Protein AF-A0A0W1AK06-F1 (afdb_monomer_lite)

Sequence (125 aa):
MMNLRLGIRASHYGLMLLQALLGLAIATRQIFIHLGPDTPGYGEPFLGMYFYTWSALIFLFIIGFIAIALLFEQGLDRQFKTTNKGIIALTYLFLILILANGISTFLECGPYVCPDNPTVYYFFK

pLDDT: mean 85.65, std 9.53, range [59.03, 97.75]

InterPro domains:
  IPR023380 DsbB-like superfamily [SSF158442] (5-69)

Radius of gyration: 18.42 Å; chains: 1; bounding box: 42×35×48 Å

Foldseek 3Di:
DCCQAVNAAPVVLVVQLVVLVVQLVVLVVLVVVQPDPPRDHADDADPNHDVSVVSNVVSVVSNVVSVVVVVPVVRRPDRNYDPDPVVVVVVVVVVVVVVVVVVQCCQQQPPDDHDSDGPDGPNVD

Organism: NCBI:txid45076

Secondary structure (DSSP, 8-state):
-HHHHH---HHHHHHHHHHHHHHHHHHHHHHHHTTSTT-PPSSPPBTTB-HHHHHHHHHHHHHHHHHHHHH-GGGTT-------HHHHHHHHHHHHHHHHHHHHHHHHHTTSPPPSS--S-GGG-

Structure (mmCIF, N/CA/C/O backbone):
data_AF-A0A0W1AK06-F1
#
_entry.id   AF-A0A0W1AK06-F1
#
loop_
_atom_site.group_PDB
_atom_site.id
_atom_site.type_symbol
_atom_site.label_atom_id
_atom_site.label_alt_id
_atom_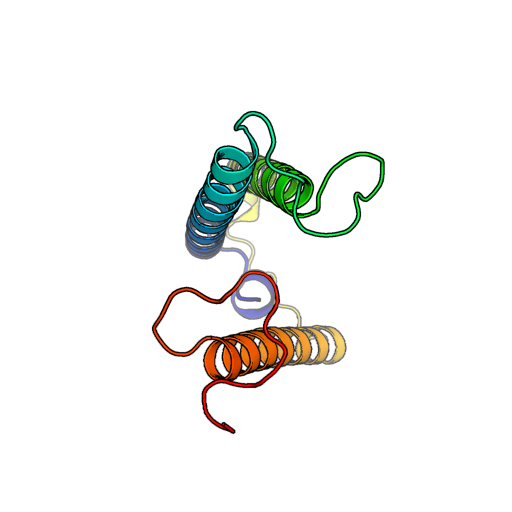site.label_comp_id
_atom_site.label_asym_id
_atom_site.label_entity_id
_atom_site.label_seq_id
_atom_site.pdbx_PDB_ins_code
_atom_site.Cartn_x
_atom_site.Cartn_y
_atom_site.Cartn_z
_atom_site.occupancy
_atom_site.B_iso_or_equiv
_atom_site.auth_seq_id
_atom_site.auth_comp_id
_atom_site.auth_asym_id
_atom_site.auth_atom_id
_atom_site.pdbx_PDB_model_num
ATOM 1 N N . MET A 1 1 ? -9.477 -6.695 6.206 1.00 74.62 1 MET A N 1
ATOM 2 C CA . MET A 1 1 ? -10.422 -7.816 6.461 1.00 74.62 1 MET A CA 1
ATOM 3 C C . MET A 1 1 ? -10.430 -8.263 7.918 1.00 74.62 1 MET A C 1
ATOM 5 O O . MET A 1 1 ? -11.502 -8.373 8.498 1.00 74.62 1 MET A O 1
ATOM 9 N N . MET A 1 2 ? -9.258 -8.479 8.529 1.00 79.69 2 MET A N 1
ATOM 10 C CA . MET A 1 2 ? -9.142 -8.985 9.906 1.00 79.69 2 MET A CA 1
ATOM 11 C C . MET A 1 2 ? -9.802 -8.064 10.943 1.00 79.69 2 MET A C 1
ATOM 13 O O . MET A 1 2 ? -10.609 -8.549 11.729 1.00 79.69 2 MET A O 1
ATOM 17 N N . ASN A 1 3 ? -9.592 -6.741 10.856 1.00 82.50 3 ASN A N 1
ATOM 18 C CA . ASN A 1 3 ? -10.230 -5.767 11.759 1.00 82.50 3 ASN A CA 1
ATOM 19 C C . ASN A 1 3 ? -11.768 -5.818 11.753 1.00 82.50 3 ASN A C 1
ATOM 21 O O . ASN A 1 3 ? -12.385 -5.617 12.789 1.00 82.50 3 ASN A O 1
ATOM 25 N N . LEU A 1 4 ? -12.396 -6.135 10.614 1.00 79.00 4 LEU A N 1
ATOM 26 C CA . LEU A 1 4 ? -13.859 -6.197 10.505 1.00 79.00 4 LEU A CA 1
ATOM 27 C C . LEU A 1 4 ? -14.450 -7.481 11.110 1.00 79.00 4 LEU A C 1
ATOM 29 O O . LEU A 1 4 ? -15.608 -7.490 11.522 1.00 79.00 4 LEU A O 1
ATOM 33 N N . ARG A 1 5 ? -13.682 -8.579 11.135 1.00 79.19 5 ARG A N 1
ATOM 34 C CA . ARG A 1 5 ? -14.159 -9.923 11.520 1.00 79.19 5 ARG A CA 1
ATOM 35 C C . ARG A 1 5 ? -13.703 -10.354 12.908 1.00 79.19 5 ARG A C 1
ATOM 37 O O . ARG A 1 5 ? -14.452 -11.014 13.622 1.00 79.19 5 ARG A O 1
ATOM 44 N N . LEU A 1 6 ? -12.470 -10.018 13.267 1.00 79.00 6 LEU A N 1
ATOM 45 C CA . LEU A 1 6 ? -11.793 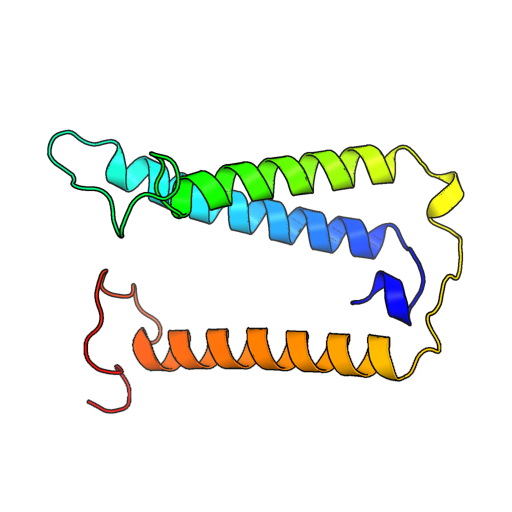-10.482 14.478 1.00 79.00 6 LEU A CA 1
ATOM 46 C C . LEU A 1 6 ? -11.710 -9.392 15.556 1.00 79.00 6 LEU A C 1
ATOM 48 O O . LEU A 1 6 ? -11.233 -9.666 16.657 1.00 79.00 6 LEU A O 1
ATOM 52 N N . GLY A 1 7 ? -12.219 -8.194 15.258 1.00 80.69 7 GLY A N 1
ATOM 53 C CA . GLY A 1 7 ? -12.038 -7.005 16.078 1.00 80.69 7 GLY A CA 1
ATOM 54 C C . GLY A 1 7 ? -10.778 -6.237 15.696 1.00 80.69 7 GLY A C 1
ATOM 55 O O . GLY A 1 7 ? -9.884 -6.750 15.014 1.00 80.69 7 GLY A O 1
ATOM 56 N N . ILE A 1 8 ? -10.727 -4.990 16.142 1.00 84.00 8 ILE A N 1
ATOM 57 C CA . ILE A 1 8 ? -9.562 -4.122 16.002 1.00 84.00 8 ILE A CA 1
ATOM 58 C C . ILE A 1 8 ? -8.474 -4.694 16.921 1.00 84.00 8 ILE A C 1
ATOM 60 O O . ILE A 1 8 ? -8.783 -5.083 18.040 1.00 84.00 8 ILE A O 1
ATOM 64 N N . ARG A 1 9 ? -7.242 -4.864 16.422 1.00 83.69 9 ARG A N 1
ATOM 65 C CA . ARG A 1 9 ? -6.087 -5.363 17.197 1.00 83.69 9 ARG A CA 1
ATOM 66 C C . ARG A 1 9 ? -4.792 -4.787 16.645 1.00 83.69 9 ARG A C 1
ATOM 68 O O . ARG A 1 9 ? -4.650 -4.686 15.427 1.00 83.69 9 ARG A O 1
ATOM 75 N N . ALA A 1 10 ? -3.818 -4.515 17.514 1.00 85.19 10 ALA A N 1
ATOM 76 C CA . ALA A 1 10 ? -2.514 -3.967 17.120 1.00 85.19 10 ALA A CA 1
ATOM 77 C C . ALA A 1 10 ? -1.790 -4.842 16.080 1.00 85.19 10 ALA A C 1
ATOM 79 O O . ALA A 1 10 ? -1.218 -4.334 15.119 1.00 85.19 10 ALA A O 1
ATOM 80 N N . SER A 1 11 ? -1.887 -6.169 16.213 1.00 86.62 11 SER A N 1
ATOM 81 C CA . SER A 1 11 ? -1.261 -7.121 15.287 1.00 86.62 11 SER A CA 1
ATOM 82 C C . SER A 1 11 ? -1.756 -6.984 13.844 1.00 86.62 11 SER A C 1
ATOM 84 O O . SER A 1 11 ? -0.976 -7.159 12.909 1.00 86.62 11 SER A O 1
ATOM 86 N N . HIS A 1 12 ? -3.027 -6.628 13.636 1.00 89.56 12 HIS A N 1
ATOM 87 C CA . HIS A 1 12 ? -3.567 -6.409 12.294 1.00 89.56 12 HIS A CA 1
ATOM 88 C C . HIS A 1 12 ? -2.975 -5.149 11.653 1.00 89.56 12 HIS A C 1
ATOM 90 O O . HIS A 1 12 ? -2.651 -5.169 10.468 1.00 89.56 12 HIS A O 1
ATOM 96 N N . TYR A 1 13 ? -2.786 -4.079 12.430 1.00 89.88 13 TYR A N 1
ATOM 97 C CA . TYR A 1 13 ? -2.110 -2.869 11.958 1.00 89.88 13 TYR A CA 1
ATOM 98 C C . TYR A 1 13 ? -0.629 -3.114 11.682 1.00 89.88 13 TYR A C 1
ATOM 100 O O . TYR A 1 13 ? -0.118 -2.606 10.689 1.00 89.88 13 TYR A O 1
ATOM 108 N N . GLY A 1 14 ? 0.038 -3.945 12.489 1.00 91.44 14 GLY A N 1
ATOM 109 C CA . GLY A 1 14 ? 1.409 -4.383 12.219 1.00 91.44 14 GLY A CA 1
ATOM 110 C C . GLY A 1 14 ? 1.538 -5.083 10.862 1.00 91.44 14 GLY A C 1
ATOM 111 O O . GLY A 1 14 ? 2.400 -4.727 10.062 1.00 91.44 14 GLY A O 1
ATOM 112 N N . LEU A 1 15 ? 0.629 -6.014 10.547 1.00 92.75 15 LEU A N 1
ATOM 113 C CA . LEU A 1 15 ? 0.591 -6.663 9.229 1.00 92.75 15 LEU A CA 1
ATOM 114 C C . LEU A 1 15 ? 0.305 -5.670 8.094 1.00 92.75 15 LEU A C 1
ATOM 116 O O . LEU A 1 15 ? 0.971 -5.723 7.061 1.00 92.75 15 LEU A O 1
ATOM 120 N N . MET A 1 16 ? -0.645 -4.749 8.285 1.00 93.88 16 MET A N 1
ATOM 121 C CA . MET A 1 16 ? -0.930 -3.696 7.303 1.00 93.88 16 MET A CA 1
ATOM 122 C C . MET A 1 16 ? 0.289 -2.797 7.060 1.00 93.88 16 MET A C 1
ATOM 124 O O . MET A 1 16 ? 0.557 -2.431 5.919 1.00 93.88 16 MET A O 1
ATOM 128 N N . LEU A 1 17 ? 1.045 -2.472 8.112 1.00 95.31 17 LEU A N 1
ATOM 129 C CA . LEU A 1 17 ? 2.247 -1.650 8.019 1.00 95.31 17 LEU A CA 1
ATOM 130 C C . LEU A 1 17 ? 3.350 -2.363 7.230 1.00 95.31 17 LEU A C 1
ATOM 132 O O . LEU A 1 17 ? 3.929 -1.766 6.327 1.00 95.31 17 LEU A O 1
ATOM 136 N N . LEU A 1 18 ? 3.599 -3.647 7.514 1.00 96.31 18 LEU A N 1
ATOM 137 C CA . LEU A 1 18 ? 4.573 -4.450 6.764 1.00 96.31 18 LEU A CA 1
ATOM 138 C C . LEU A 1 18 ? 4.215 -4.533 5.273 1.00 96.31 18 LEU A C 1
ATOM 140 O O . LEU A 1 18 ? 5.084 -4.370 4.419 1.00 96.31 18 LEU A O 1
ATOM 144 N N . GLN A 1 19 ? 2.933 -4.730 4.955 1.00 94.94 19 GLN A N 1
ATOM 145 C CA . GLN A 1 19 ? 2.446 -4.739 3.572 1.00 94.94 19 GLN A CA 1
ATOM 146 C C . GLN A 1 19 ? 2.621 -3.376 2.890 1.00 94.94 19 GLN A C 1
ATOM 148 O O . GLN A 1 19 ? 3.048 -3.321 1.738 1.00 94.94 19 GLN A O 1
ATOM 153 N N . ALA A 1 20 ? 2.333 -2.278 3.593 1.00 96.50 20 ALA A N 1
ATOM 154 C CA . ALA A 1 20 ? 2.497 -0.933 3.054 1.00 96.50 20 ALA A CA 1
ATOM 155 C C . ALA A 1 20 ? 3.972 -0.580 2.807 1.00 96.50 20 ALA A C 1
ATOM 157 O O . ALA A 1 20 ? 4.289 0.019 1.783 1.00 96.50 20 ALA A O 1
ATOM 158 N N . LEU A 1 21 ? 4.881 -0.999 3.693 1.00 97.75 21 LEU A N 1
ATOM 159 C CA . LEU A 1 21 ? 6.326 -0.832 3.510 1.00 97.75 21 LEU A CA 1
ATOM 160 C C . LEU A 1 21 ? 6.848 -1.623 2.306 1.00 97.75 21 LEU A C 1
ATOM 162 O O . LEU A 1 21 ? 7.624 -1.088 1.516 1.00 97.75 21 LEU A O 1
ATOM 166 N N . LEU A 1 22 ? 6.394 -2.870 2.133 1.00 96.50 22 LEU A N 1
ATOM 167 C CA . LEU A 1 22 ? 6.725 -3.673 0.954 1.00 96.50 22 LEU A CA 1
ATOM 168 C C . LEU A 1 22 ? 6.234 -2.988 -0.331 1.00 96.50 22 LEU A C 1
ATOM 170 O O . LEU A 1 22 ? 6.997 -2.840 -1.284 1.00 96.50 22 LEU A O 1
ATOM 174 N N . GLY A 1 23 ? 4.978 -2.534 -0.345 1.00 95.44 23 GLY A N 1
ATOM 175 C CA . GLY A 1 23 ? 4.395 -1.820 -1.480 1.00 95.44 23 GLY A CA 1
ATOM 176 C C . GLY A 1 23 ? 5.140 -0.526 -1.809 1.00 95.44 23 GLY A C 1
ATOM 177 O O . GLY A 1 23 ? 5.428 -0.258 -2.976 1.00 95.44 23 GLY A O 1
ATOM 178 N N . LEU A 1 24 ? 5.533 0.233 -0.782 1.00 97.31 24 LEU A N 1
ATOM 179 C CA . LEU A 1 24 ? 6.350 1.429 -0.941 1.00 97.31 24 LEU A CA 1
ATOM 180 C C . LEU A 1 24 ? 7.711 1.094 -1.556 1.00 97.31 24 LEU A C 1
ATOM 182 O O . LEU A 1 24 ? 8.114 1.770 -2.494 1.00 97.31 24 LEU A O 1
ATOM 186 N N . ALA A 1 25 ? 8.393 0.049 -1.079 1.00 96.00 25 ALA A N 1
ATOM 187 C CA . ALA A 1 25 ? 9.689 -0.374 -1.613 1.00 96.00 25 ALA A CA 1
ATOM 188 C C . ALA A 1 25 ? 9.613 -0.788 -3.096 1.00 96.00 25 ALA A C 1
ATOM 190 O O . ALA A 1 25 ? 10.508 -0.478 -3.883 1.00 96.00 25 ALA A O 1
ATOM 191 N N . ILE A 1 26 ? 8.532 -1.462 -3.497 1.00 93.19 26 ILE A N 1
ATOM 192 C CA . ILE A 1 26 ? 8.303 -1.847 -4.897 1.00 93.19 26 ILE A CA 1
ATOM 193 C C . ILE A 1 26 ? 8.028 -0.604 -5.756 1.00 93.19 26 ILE A C 1
ATOM 195 O O . 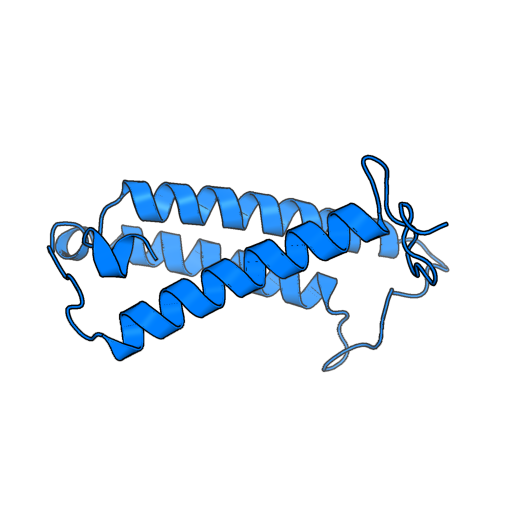ILE A 1 26 ? 8.613 -0.453 -6.830 1.00 93.19 26 ILE A O 1
ATOM 199 N N . ALA A 1 27 ? 7.183 0.313 -5.277 1.00 93.81 27 ALA A N 1
ATOM 200 C CA . ALA A 1 27 ? 6.864 1.545 -5.992 1.00 93.81 27 ALA A CA 1
ATOM 201 C C . ALA A 1 27 ? 8.091 2.463 -6.137 1.00 93.81 27 ALA A C 1
ATOM 203 O O . ALA A 1 27 ? 8.338 2.992 -7.220 1.00 93.81 27 ALA A O 1
ATOM 204 N N . THR A 1 28 ? 8.904 2.614 -5.088 1.00 93.69 28 THR A N 1
ATOM 205 C CA . THR A 1 28 ? 10.136 3.418 -5.142 1.00 93.69 28 THR A CA 1
ATOM 206 C C . THR A 1 28 ? 11.174 2.807 -6.068 1.00 93.69 28 THR A C 1
ATOM 208 O O . THR A 1 28 ? 11.783 3.544 -6.840 1.00 93.69 28 THR A O 1
ATOM 211 N N . ARG A 1 29 ? 11.327 1.476 -6.088 1.00 91.75 29 ARG A N 1
ATOM 212 C CA . ARG A 1 29 ? 12.147 0.798 -7.104 1.00 91.75 29 ARG A CA 1
ATOM 213 C C . ARG A 1 29 ? 11.710 1.191 -8.517 1.00 91.75 29 ARG A C 1
ATOM 215 O O . ARG A 1 29 ? 12.565 1.513 -9.336 1.00 91.75 29 ARG A O 1
ATOM 222 N N . GLN A 1 30 ? 10.406 1.191 -8.793 1.00 89.44 30 GLN A N 1
ATOM 223 C CA . GLN A 1 30 ? 9.887 1.553 -10.115 1.00 89.44 30 GLN A CA 1
ATOM 224 C C . GLN A 1 30 ? 10.167 3.019 -10.466 1.00 89.44 30 GLN A C 1
ATOM 226 O O . GLN A 1 30 ? 10.546 3.307 -11.601 1.00 89.44 30 GLN A O 1
ATOM 231 N N . ILE A 1 31 ? 10.053 3.929 -9.492 1.00 91.19 31 ILE A N 1
ATOM 232 C CA . ILE A 1 31 ? 10.437 5.340 -9.656 1.00 91.19 31 ILE A CA 1
ATOM 233 C C . ILE A 1 31 ? 11.922 5.453 -10.021 1.00 91.19 31 ILE A C 1
ATOM 235 O O . ILE A 1 31 ? 12.258 6.153 -10.971 1.00 91.19 31 ILE A O 1
ATOM 239 N N . PHE A 1 32 ? 12.808 4.752 -9.303 1.00 89.81 32 PHE A N 1
ATOM 240 C CA . PHE A 1 32 ? 14.253 4.832 -9.539 1.00 89.81 32 PHE A CA 1
ATOM 241 C C . PHE A 1 32 ? 14.671 4.326 -10.921 1.00 89.81 32 PHE A C 1
ATOM 243 O O . PHE A 1 32 ? 15.592 4.885 -11.510 1.00 89.81 32 PHE A O 1
ATOM 250 N N . ILE A 1 33 ? 13.990 3.310 -11.455 1.00 87.56 33 ILE A N 1
ATOM 251 C CA . ILE A 1 33 ? 14.269 2.789 -12.802 1.00 87.56 33 ILE A CA 1
ATOM 252 C C . ILE A 1 33 ? 13.972 3.842 -13.882 1.00 87.56 33 ILE A C 1
ATOM 254 O O . ILE A 1 33 ? 14.702 3.920 -14.864 1.00 87.56 33 ILE A O 1
ATOM 258 N N . HIS A 1 34 ? 12.961 4.688 -13.673 1.00 85.38 34 HIS A N 1
ATOM 259 C CA . HIS A 1 34 ? 12.533 5.717 -14.631 1.00 85.38 34 HIS A CA 1
ATOM 260 C C . HIS A 1 34 ? 13.097 7.112 -14.319 1.00 85.38 34 HIS A C 1
ATOM 262 O O . HIS A 1 34 ? 12.583 8.119 -14.800 1.00 85.38 34 HIS A O 1
ATOM 268 N N . LEU A 1 35 ? 14.121 7.193 -13.463 1.00 83.50 35 LEU A N 1
ATOM 269 C CA . LEU A 1 35 ? 14.772 8.458 -13.114 1.00 83.50 35 LEU A CA 1
ATOM 270 C C . LEU A 1 35 ? 15.922 8.808 -14.077 1.00 83.50 35 LEU A C 1
ATOM 272 O O . LEU A 1 35 ? 16.394 9.943 -14.085 1.00 83.50 35 LEU A O 1
ATOM 276 N N . GLY A 1 36 ? 16.396 7.837 -14.864 1.00 81.06 36 GLY A N 1
ATOM 277 C CA . GLY A 1 36 ? 17.508 8.017 -15.796 1.00 81.06 36 GLY A CA 1
ATOM 278 C C . GLY A 1 36 ? 17.141 8.887 -17.008 1.00 81.06 36 GLY A C 1
ATOM 279 O O . GLY A 1 36 ? 15.985 8.871 -17.444 1.00 81.06 36 GLY A O 1
ATOM 280 N N . PRO A 1 37 ? 18.114 9.625 -17.580 1.00 67.31 37 PRO A N 1
ATOM 281 C CA . PRO A 1 37 ? 17.901 10.361 -18.822 1.00 67.31 37 PRO A CA 1
ATOM 282 C C . PRO A 1 37 ? 17.477 9.390 -19.935 1.00 67.31 37 PRO A C 1
ATOM 284 O O . PRO A 1 37 ? 17.970 8.266 -20.000 1.00 67.31 37 PRO A O 1
ATOM 287 N N . ASP A 1 38 ? 16.533 9.823 -20.770 1.00 68.94 38 ASP A N 1
ATOM 288 C CA . ASP A 1 38 ? 15.991 9.076 -21.918 1.00 68.94 38 ASP A CA 1
ATOM 289 C C . ASP A 1 38 ? 15.159 7.820 -21.594 1.00 68.94 38 ASP A C 1
ATOM 291 O O . ASP A 1 38 ? 14.904 7.000 -22.477 1.00 68.94 38 ASP A O 1
ATOM 295 N N . THR A 1 39 ? 14.661 7.680 -20.360 1.00 71.06 39 THR A N 1
ATOM 296 C CA . THR A 1 39 ? 13.679 6.633 -20.024 1.00 71.06 39 THR A CA 1
ATOM 297 C C . THR A 1 39 ? 12.247 7.186 -20.084 1.00 71.06 39 THR A C 1
ATOM 299 O O . THR A 1 39 ? 11.842 7.937 -19.194 1.00 71.06 39 THR A O 1
ATOM 302 N N . PRO A 1 40 ? 11.444 6.877 -21.126 1.00 73.44 40 PRO A N 1
ATOM 303 C CA . PRO A 1 40 ? 10.024 7.209 -21.106 1.00 73.44 40 PRO A CA 1
ATOM 304 C C . PRO A 1 40 ? 9.350 6.423 -19.976 1.00 73.44 40 PRO A C 1
ATOM 306 O O . PRO A 1 40 ? 9.629 5.242 -19.780 1.00 73.44 40 PRO A O 1
ATOM 309 N N . GLY A 1 41 ? 8.487 7.083 -19.202 1.00 76.31 41 GLY A N 1
ATOM 310 C CA . GLY A 1 41 ? 7.763 6.420 -18.122 1.00 76.31 41 GLY A CA 1
ATOM 311 C C . GLY A 1 41 ? 6.820 5.339 -18.649 1.00 76.31 41 GLY A C 1
ATOM 312 O O . GLY A 1 41 ? 6.331 5.408 -19.777 1.00 76.31 41 GLY A O 1
ATOM 313 N N . TYR A 1 42 ? 6.561 4.331 -17.821 1.00 80.00 42 TYR A N 1
ATOM 314 C CA . TYR A 1 42 ? 5.649 3.248 -18.168 1.00 80.00 42 TYR A CA 1
ATOM 315 C C . TYR A 1 42 ? 4.174 3.618 -17.914 1.00 80.00 42 TYR A C 1
ATOM 317 O O . TYR A 1 42 ? 3.797 3.966 -16.789 1.00 80.00 42 TYR A O 1
ATOM 325 N N . GLY A 1 43 ? 3.337 3.469 -18.948 1.00 81.56 43 GLY A N 1
ATOM 326 C CA . GLY A 1 43 ? 1.892 3.736 -18.918 1.00 81.56 43 GLY A CA 1
ATOM 327 C C . GLY A 1 43 ? 1.519 5.205 -19.144 1.00 81.56 43 GLY A C 1
ATOM 328 O O . GLY A 1 43 ? 2.378 6.078 -19.217 1.00 81.56 43 GLY A O 1
ATOM 329 N N . GLU A 1 44 ? 0.222 5.497 -19.257 1.00 85.06 44 GLU A N 1
ATOM 330 C CA . GLU A 1 44 ? -0.245 6.882 -19.388 1.00 85.06 44 GLU A CA 1
ATOM 331 C C . GLU A 1 44 ? -0.230 7.611 -18.032 1.00 85.06 44 GLU A C 1
ATOM 333 O O . GLU A 1 44 ? -0.635 7.038 -17.012 1.00 85.06 44 GLU A O 1
ATOM 338 N N . PRO A 1 45 ? 0.218 8.879 -17.984 1.00 88.25 45 PRO A N 1
ATOM 339 C CA . PRO A 1 45 ? 0.201 9.660 -16.759 1.00 88.25 45 PRO A CA 1
ATOM 340 C C . PRO A 1 45 ? -1.230 10.047 -16.378 1.00 88.25 45 PRO A C 1
ATOM 342 O O . PRO A 1 45 ? -1.994 10.585 -17.178 1.00 88.25 45 PRO A O 1
ATOM 345 N N . PHE A 1 46 ? -1.565 9.866 -15.105 1.00 89.75 46 PHE A N 1
ATOM 346 C CA . PHE A 1 46 ? -2.802 10.356 -14.515 1.00 89.75 46 PHE A CA 1
ATOM 347 C C . PHE A 1 46 ? -2.513 11.629 -13.715 1.00 89.75 46 PHE A C 1
ATOM 349 O O . PHE A 1 46 ? -1.682 11.623 -12.804 1.00 89.75 46 PHE A O 1
ATOM 356 N N . LEU A 1 47 ? -3.183 12.735 -14.057 1.00 90.25 47 LEU A N 1
ATOM 357 C CA . LEU A 1 47 ? -2.957 14.057 -13.446 1.00 90.25 47 LEU A CA 1
ATOM 358 C C . LEU A 1 47 ? -1.477 14.497 -13.482 1.00 90.25 47 LEU A C 1
ATOM 360 O O . LEU A 1 47 ? -0.964 15.078 -12.530 1.00 90.25 47 LEU A O 1
ATOM 364 N N . GLY A 1 48 ? -0.776 14.189 -14.577 1.00 88.12 48 GLY A N 1
ATOM 365 C CA . GLY A 1 48 ? 0.628 14.568 -14.768 1.00 88.12 48 GLY A CA 1
ATOM 366 C C . GLY A 1 48 ? 1.651 13.683 -14.046 1.00 88.12 48 GLY A C 1
ATOM 367 O O . GLY A 1 48 ? 2.840 13.981 -14.107 1.00 88.12 48 GLY A O 1
ATOM 368 N N . MET A 1 49 ? 1.231 12.592 -13.392 1.00 87.62 49 MET A N 1
ATOM 369 C CA . MET A 1 49 ? 2.129 11.626 -12.745 1.00 87.62 49 MET A CA 1
ATOM 370 C C . MET A 1 49 ? 1.800 10.186 -13.154 1.00 87.62 49 MET A C 1
ATOM 372 O O . MET A 1 49 ? 0.638 9.822 -13.320 1.00 87.62 49 MET A O 1
ATOM 376 N N . TYR A 1 50 ? 2.820 9.335 -13.267 1.00 91.12 50 TYR A N 1
ATOM 377 C CA . TYR A 1 50 ? 2.633 7.911 -13.557 1.00 91.12 50 TYR A CA 1
ATOM 378 C C . TYR A 1 50 ? 2.060 7.146 -12.355 1.00 91.12 50 TYR A C 1
ATOM 380 O O . TYR A 1 50 ? 2.241 7.529 -11.193 1.00 91.12 50 TYR A O 1
ATOM 388 N N . PHE A 1 51 ? 1.396 6.018 -12.620 1.00 90.62 51 PHE A N 1
ATOM 389 C CA . PHE A 1 51 ? 0.738 5.209 -11.586 1.00 90.62 51 PHE A CA 1
ATOM 390 C C . PHE A 1 51 ? 1.692 4.676 -10.510 1.00 90.62 51 PHE A C 1
ATOM 392 O O . PHE A 1 51 ? 1.289 4.519 -9.356 1.00 90.62 51 PHE A O 1
ATOM 399 N N . TYR A 1 52 ? 2.963 4.440 -10.842 1.00 90.50 52 TYR A N 1
ATOM 400 C CA . TYR A 1 52 ? 3.959 4.021 -9.855 1.00 90.50 52 TYR A CA 1
ATOM 401 C C . TYR A 1 52 ? 4.283 5.134 -8.842 1.00 90.50 52 TYR A C 1
ATOM 403 O O . TYR A 1 52 ? 4.477 4.851 -7.659 1.00 90.50 52 TYR A O 1
ATOM 411 N N . THR A 1 53 ? 4.241 6.404 -9.258 1.00 92.69 53 THR A N 1
ATOM 412 C CA . THR A 1 53 ? 4.387 7.561 -8.361 1.00 92.69 53 THR A CA 1
ATOM 413 C C . THR A 1 53 ? 3.164 7.712 -7.463 1.00 92.69 53 THR A C 1
ATOM 415 O O . THR A 1 53 ? 3.298 7.869 -6.249 1.00 92.69 53 THR A O 1
ATOM 418 N N . TRP A 1 54 ? 1.963 7.577 -8.032 1.00 95.25 54 TRP A N 1
ATOM 419 C CA . TRP A 1 54 ? 0.721 7.554 -7.254 1.00 95.25 54 TRP A CA 1
ATOM 420 C C . TRP A 1 54 ? 0.712 6.437 -6.211 1.00 95.25 54 TRP A C 1
ATOM 422 O O . TRP A 1 54 ? 0.344 6.667 -5.061 1.00 95.25 54 TRP A O 1
ATOM 432 N N . SER A 1 55 ? 1.180 5.247 -6.588 1.00 94.31 55 SER A N 1
ATOM 433 C CA . SER A 1 55 ? 1.293 4.103 -5.682 1.00 94.31 55 SER A CA 1
ATOM 434 C C . SER A 1 55 ? 2.192 4.427 -4.487 1.00 94.31 55 SER A C 1
ATOM 436 O O . SER A 1 55 ? 1.796 4.190 -3.347 1.00 94.31 55 SER A O 1
ATOM 438 N N . ALA A 1 56 ? 3.357 5.044 -4.718 1.00 95.44 56 ALA A N 1
ATOM 439 C CA . ALA A 1 56 ? 4.257 5.455 -3.641 1.00 95.44 56 ALA A CA 1
ATOM 440 C C . ALA A 1 56 ? 3.600 6.462 -2.677 1.00 95.44 56 ALA A C 1
ATOM 442 O O . ALA A 1 56 ? 3.679 6.288 -1.459 1.00 95.44 56 ALA A O 1
ATOM 443 N N . LEU A 1 57 ? 2.896 7.473 -3.202 1.00 96.38 57 LEU A N 1
ATOM 444 C CA . LEU A 1 57 ? 2.175 8.458 -2.384 1.00 96.38 57 LEU A CA 1
ATOM 445 C C . LEU A 1 57 ? 1.070 7.812 -1.541 1.00 96.38 57 LEU A C 1
ATOM 447 O O . LEU A 1 57 ? 0.933 8.118 -0.355 1.00 96.38 57 LEU A O 1
ATOM 451 N N . ILE A 1 58 ? 0.306 6.890 -2.129 1.00 96.88 58 ILE A N 1
ATOM 452 C CA . ILE A 1 58 ? -0.764 6.177 -1.426 1.00 96.88 58 ILE A CA 1
ATOM 453 C C . ILE A 1 58 ? -0.181 5.303 -0.310 1.00 96.88 58 ILE A C 1
ATOM 455 O O . ILE A 1 58 ? -0.709 5.320 0.801 1.00 96.88 58 ILE A O 1
ATOM 459 N N . PHE A 1 59 ? 0.925 4.588 -0.546 1.00 97.44 59 PHE A N 1
ATOM 460 C CA . PHE A 1 59 ? 1.567 3.798 0.510 1.00 97.44 59 PHE A CA 1
ATOM 461 C C . PHE A 1 59 ? 2.109 4.670 1.648 1.00 97.44 59 PHE A C 1
ATOM 463 O O . PHE A 1 59 ? 1.921 4.314 2.812 1.00 97.44 59 PHE A O 1
ATOM 470 N N . LEU A 1 60 ? 2.696 5.833 1.347 1.00 97.25 60 LEU A N 1
ATOM 471 C CA . LEU A 1 60 ? 3.097 6.804 2.373 1.00 97.25 60 LEU A CA 1
ATOM 472 C C . LEU A 1 60 ? 1.897 7.292 3.195 1.00 97.25 60 LEU A C 1
ATOM 474 O O . LEU A 1 60 ? 1.967 7.328 4.425 1.00 97.25 60 LEU A O 1
ATOM 478 N N . PHE A 1 61 ? 0.780 7.606 2.536 1.00 97.62 61 PHE A N 1
ATOM 479 C CA . PHE A 1 61 ? -0.451 8.002 3.217 1.00 97.62 61 PHE A CA 1
ATOM 480 C C . PHE A 1 61 ? -0.998 6.882 4.111 1.00 97.62 61 PHE A C 1
ATOM 482 O O . PHE A 1 61 ? -1.377 7.139 5.252 1.00 97.62 61 PHE A O 1
ATOM 489 N N . ILE A 1 62 ? -0.984 5.630 3.640 1.00 96.44 62 ILE A N 1
ATOM 490 C CA . ILE A 1 62 ? -1.404 4.460 4.425 1.00 96.44 62 ILE A CA 1
ATOM 491 C C . ILE A 1 62 ? -0.516 4.286 5.662 1.00 96.44 62 ILE A C 1
ATOM 493 O O . ILE A 1 62 ? -1.043 4.070 6.752 1.00 96.44 62 ILE A O 1
ATOM 497 N N . ILE A 1 63 ? 0.808 4.407 5.524 1.00 97.12 63 ILE A N 1
ATOM 498 C CA . ILE A 1 63 ? 1.746 4.324 6.655 1.00 97.12 63 ILE A CA 1
ATOM 499 C C . ILE A 1 63 ? 1.438 5.419 7.681 1.00 97.12 63 ILE A C 1
ATOM 501 O O . ILE A 1 63 ? 1.299 5.119 8.868 1.00 97.12 63 ILE A O 1
ATOM 505 N N . GLY A 1 64 ? 1.267 6.666 7.230 1.00 96.00 64 GLY A N 1
ATOM 506 C CA . GLY A 1 64 ? 0.897 7.785 8.098 1.00 96.00 64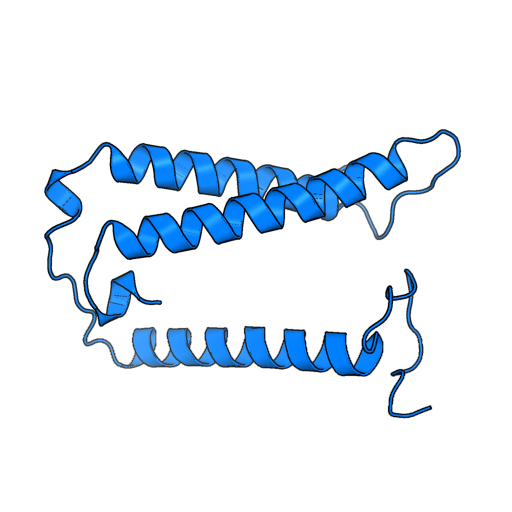 GLY A CA 1
ATOM 507 C C . GLY A 1 64 ? -0.444 7.559 8.799 1.00 96.00 64 GLY A C 1
ATOM 508 O O . GLY A 1 64 ? -0.558 7.762 10.005 1.00 96.00 64 GLY A O 1
ATOM 509 N N . PHE A 1 65 ? -1.444 7.056 8.074 1.00 93.94 65 PHE A N 1
ATOM 510 C CA . PHE A 1 65 ? -2.752 6.731 8.634 1.00 93.94 65 PHE A CA 1
ATOM 511 C C . PHE A 1 65 ? -2.674 5.624 9.692 1.00 93.94 65 PHE A C 1
ATOM 513 O O . PHE A 1 65 ? -3.290 5.747 10.749 1.00 93.94 65 PHE A O 1
ATOM 520 N N . ILE A 1 66 ? -1.898 4.563 9.446 1.00 93.50 66 ILE A N 1
ATOM 521 C CA . ILE A 1 66 ? -1.673 3.490 10.425 1.00 93.50 66 ILE A CA 1
ATOM 522 C C . ILE A 1 66 ? -0.961 4.040 11.663 1.00 93.50 66 ILE A C 1
ATOM 524 O O . ILE A 1 66 ? -1.372 3.718 12.775 1.00 93.50 66 ILE A O 1
ATOM 528 N N . ALA A 1 67 ? 0.060 4.882 11.485 1.00 93.06 67 ALA A N 1
ATOM 529 C CA . ALA A 1 67 ? 0.788 5.499 12.590 1.00 93.06 67 ALA A CA 1
ATOM 530 C C . ALA A 1 67 ? -0.136 6.365 13.458 1.00 93.06 67 ALA A C 1
ATOM 532 O O . ALA A 1 67 ? -0.164 6.196 14.674 1.00 93.06 67 ALA A O 1
ATOM 533 N N . ILE A 1 68 ? -0.955 7.219 12.834 1.00 91.88 68 ILE A N 1
ATOM 534 C CA . ILE A 1 68 ? -1.960 8.032 13.531 1.00 91.88 68 ILE A CA 1
ATOM 535 C C . ILE A 1 68 ? -2.975 7.135 14.246 1.00 91.88 68 ILE A C 1
ATOM 537 O O . ILE A 1 68 ? -3.274 7.367 15.412 1.00 91.88 68 ILE A O 1
ATOM 541 N N . ALA A 1 69 ? -3.483 6.091 13.586 1.00 88.50 69 ALA A N 1
ATOM 542 C CA . ALA A 1 69 ? -4.431 5.158 14.190 1.00 88.50 69 ALA A CA 1
ATOM 543 C C . ALA A 1 69 ? -3.849 4.440 15.420 1.00 88.50 69 ALA A C 1
ATOM 545 O O . ALA A 1 69 ? -4.579 4.206 16.382 1.00 88.50 69 ALA A O 1
ATOM 546 N N . LEU A 1 70 ? -2.550 4.126 15.413 1.00 88.19 70 LEU A N 1
ATOM 547 C CA . LEU A 1 70 ? -1.859 3.497 16.541 1.00 88.19 70 LEU A CA 1
ATOM 548 C C . LEU A 1 70 ? -1.692 4.428 17.750 1.00 88.19 70 LEU A C 1
ATOM 550 O O . LEU A 1 70 ? -1.619 3.926 18.866 1.00 88.19 70 LEU A O 1
ATOM 554 N N . LEU A 1 71 ? -1.679 5.754 17.556 1.00 88.12 71 LEU A N 1
ATOM 555 C CA . LEU A 1 71 ? -1.658 6.720 18.667 1.00 88.12 71 LEU A CA 1
ATOM 556 C C . LEU A 1 71 ? -2.954 6.686 19.494 1.00 88.12 71 LEU A C 1
ATOM 558 O O . LEU A 1 71 ? -2.959 7.075 20.660 1.00 88.12 71 LEU A O 1
ATOM 562 N N . PHE A 1 72 ? -4.060 6.214 18.913 1.00 83.31 72 PHE A N 1
ATOM 563 C CA . PHE A 1 72 ? -5.348 6.107 19.593 1.00 83.31 72 PHE A CA 1
ATOM 564 C C . PHE A 1 72 ? -5.518 4.727 20.247 1.00 83.31 72 PHE A C 1
ATOM 566 O O . PHE A 1 72 ? -6.354 3.923 19.829 1.00 83.31 72 PHE A O 1
ATOM 573 N N . GLU A 1 73 ? -4.754 4.468 21.315 1.00 68.50 73 GLU A N 1
ATOM 574 C CA . GLU A 1 73 ? -4.756 3.195 22.066 1.00 68.50 73 GLU A CA 1
ATOM 575 C C . GLU A 1 73 ? -6.161 2.745 22.508 1.00 68.50 73 GLU A C 1
ATOM 577 O O . GLU A 1 73 ? -6.505 1.567 22.425 1.00 68.50 73 GLU A O 1
ATOM 582 N N . GLN A 1 74 ? -7.028 3.694 22.876 1.00 65.69 74 GLN A N 1
ATOM 583 C CA . GLN A 1 74 ? -8.397 3.431 23.346 1.00 65.69 74 GLN A CA 1
ATOM 584 C C . GLN A 1 74 ? -9.289 2.705 22.318 1.00 65.69 74 GLN A C 1
ATOM 586 O O . GLN A 1 74 ? -10.317 2.126 22.680 1.00 65.69 74 GLN A O 1
ATOM 591 N N . GLY A 1 75 ? -8.937 2.740 21.028 1.00 64.75 75 GLY A N 1
ATOM 592 C CA . GLY A 1 75 ? -9.683 2.068 19.962 1.00 64.75 75 GLY A CA 1
ATOM 593 C C . GLY A 1 75 ? -9.283 0.608 19.726 1.00 64.75 75 GLY A C 1
ATOM 594 O O . GLY A 1 75 ? -10.050 -0.124 19.095 1.00 64.75 75 GLY A O 1
ATOM 595 N N . LEU A 1 76 ? -8.115 0.176 20.215 1.00 68.38 76 LEU A N 1
ATOM 596 C CA . LEU A 1 76 ? -7.500 -1.103 19.840 1.00 68.38 76 LEU A CA 1
ATOM 597 C C . LEU A 1 76 ? -8.058 -2.325 20.577 1.00 68.38 76 LEU A C 1
ATOM 599 O O . LEU A 1 76 ? -7.916 -3.423 20.054 1.00 68.38 76 LEU A O 1
ATOM 603 N N . ASP A 1 77 ? -8.743 -2.149 21.709 1.00 64.75 77 ASP A N 1
ATOM 604 C CA . ASP A 1 77 ? -9.393 -3.248 22.448 1.00 64.75 77 ASP A CA 1
ATOM 605 C C . ASP A 1 77 ? -10.899 -3.375 22.168 1.00 64.75 77 ASP A C 1
ATOM 607 O O . ASP A 1 77 ? -11.593 -4.246 22.706 1.00 64.75 77 ASP A O 1
ATOM 611 N N . ARG A 1 78 ? -11.447 -2.534 21.282 1.00 66.38 78 ARG A N 1
ATOM 612 C CA . ARG A 1 78 ? -12.856 -2.636 20.895 1.00 66.38 78 ARG A CA 1
ATOM 613 C C . ARG A 1 78 ? -13.074 -3.857 20.006 1.00 66.38 78 ARG A C 1
ATOM 615 O O . ARG A 1 78 ? -1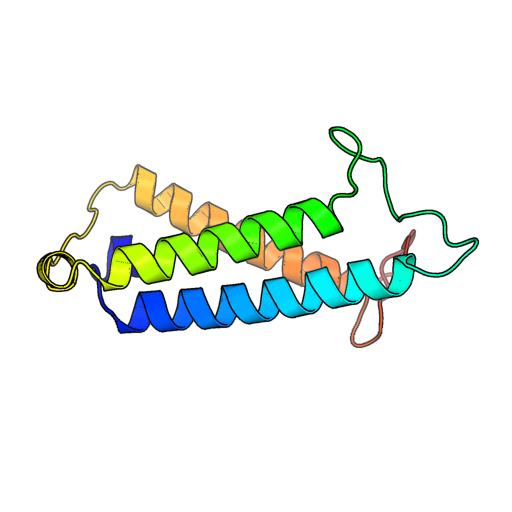2.634 -3.918 18.855 1.00 66.38 78 ARG A O 1
ATOM 622 N N . GLN A 1 79 ? -13.870 -4.801 20.509 1.00 66.50 79 GLN A N 1
ATOM 623 C CA . GLN A 1 79 ? -14.387 -5.936 19.740 1.00 66.50 79 GLN A CA 1
ATOM 624 C C . GLN A 1 79 ? -15.483 -5.490 18.762 1.00 66.50 79 GLN A C 1
ATOM 626 O O . GLN A 1 79 ? -16.637 -5.902 18.854 1.00 66.50 79 GLN A O 1
ATOM 631 N N . PHE A 1 80 ? -15.130 -4.632 17.806 1.00 68.62 80 PHE A N 1
ATOM 632 C CA . PHE A 1 80 ? -16.018 -4.291 16.706 1.00 68.62 80 PHE A CA 1
ATOM 633 C C . PHE A 1 80 ? -15.994 -5.425 15.679 1.00 68.62 80 PHE A C 1
ATOM 635 O O . PHE A 1 80 ? -15.020 -5.603 14.948 1.00 68.62 80 PHE A O 1
ATOM 642 N N . LYS A 1 81 ? -17.061 -6.223 15.643 1.00 74.44 81 LYS A N 1
ATOM 643 C CA . LYS A 1 81 ? -17.267 -7.266 14.634 1.00 74.44 81 LYS A CA 1
ATOM 644 C C . LYS A 1 81 ? -18.471 -6.886 13.794 1.00 74.44 81 LYS A C 1
ATOM 646 O O . LYS A 1 81 ? -19.549 -6.644 14.331 1.00 74.44 81 LYS A O 1
ATOM 651 N N . THR A 1 82 ? -18.297 -6.837 12.478 1.00 77.12 82 THR A N 1
ATOM 652 C CA . THR A 1 82 ? -19.436 -6.632 11.583 1.00 77.12 82 THR A CA 1
ATOM 653 C C . THR A 1 82 ? -20.195 -7.942 11.397 1.00 77.12 82 THR A C 1
ATOM 655 O O . THR A 1 82 ? -19.620 -8.956 11.003 1.00 77.12 82 THR A O 1
ATOM 658 N N . THR A 1 83 ? -21.500 -7.915 11.664 1.00 81.19 83 THR A N 1
ATOM 659 C CA . THR A 1 83 ? -22.426 -9.029 11.385 1.00 81.19 83 THR A CA 1
ATOM 660 C C . THR A 1 83 ? -23.162 -8.821 10.057 1.00 81.19 83 THR A C 1
ATOM 662 O O . THR A 1 83 ? -23.942 -9.669 9.624 1.00 81.19 83 THR A O 1
ATOM 665 N N . ASN A 1 84 ? -22.924 -7.693 9.378 1.00 89.12 84 ASN A N 1
ATOM 666 C CA . ASN A 1 84 ? -23.583 -7.378 8.120 1.00 89.12 84 ASN A CA 1
ATOM 667 C C . ASN A 1 84 ? -23.077 -8.312 7.008 1.00 89.12 84 ASN A C 1
ATOM 669 O O . ASN A 1 84 ? -21.931 -8.217 6.559 1.00 89.12 84 ASN A O 1
ATOM 673 N N . LYS A 1 85 ? -23.967 -9.194 6.537 1.00 89.19 85 LYS A N 1
ATOM 674 C CA . LYS A 1 85 ? -23.680 -10.178 5.486 1.00 89.19 85 LYS A CA 1
ATOM 675 C C . LYS A 1 85 ? -23.204 -9.531 4.180 1.00 89.19 85 LYS A C 1
ATOM 677 O O . LYS A 1 85 ? -22.348 -10.109 3.521 1.00 89.19 85 LYS A O 1
ATOM 682 N N . GLY A 1 86 ? -23.688 -8.334 3.839 1.00 91.81 86 GLY A N 1
ATOM 683 C CA . GLY A 1 86 ? -23.268 -7.603 2.639 1.00 91.81 86 GLY A CA 1
ATOM 684 C C . GLY A 1 86 ? -21.808 -7.149 2.707 1.00 91.81 86 GLY A C 1
ATOM 685 O O . GLY A 1 86 ? -21.036 -7.411 1.790 1.00 91.81 86 GLY A O 1
ATOM 686 N N . ILE A 1 87 ? -21.393 -6.560 3.835 1.00 88.69 87 ILE A N 1
ATOM 687 C CA . ILE A 1 87 ? -19.992 -6.148 4.056 1.00 88.69 87 ILE A CA 1
ATOM 688 C C . ILE A 1 87 ? -19.072 -7.372 4.057 1.00 88.69 87 ILE A C 1
ATOM 690 O O . ILE A 1 87 ? -17.976 -7.341 3.496 1.00 88.69 87 ILE A O 1
ATOM 694 N N . ILE A 1 88 ? -19.527 -8.470 4.662 1.00 88.12 88 ILE A N 1
ATOM 695 C CA . ILE A 1 88 ? -18.799 -9.738 4.660 1.00 88.12 88 ILE A CA 1
ATOM 696 C C . ILE A 1 88 ? -18.633 -10.275 3.230 1.00 88.12 88 ILE A C 1
ATOM 698 O O . ILE A 1 88 ? -17.523 -10.650 2.859 1.00 88.12 88 ILE A O 1
ATOM 702 N N . ALA A 1 89 ? -19.699 -10.291 2.428 1.00 92.75 89 ALA A N 1
ATOM 703 C CA . ALA A 1 89 ? -19.651 -10.750 1.042 1.00 92.75 89 ALA A CA 1
ATOM 704 C C . ALA A 1 89 ? -18.696 -9.895 0.197 1.00 92.75 89 ALA A C 1
ATOM 706 O O . ALA A 1 89 ? -17.833 -10.442 -0.485 1.00 92.75 89 ALA A O 1
ATOM 707 N N . LEU A 1 90 ? -18.777 -8.566 0.320 1.00 92.06 90 LEU A N 1
ATOM 708 C CA . LEU A 1 90 ? -17.871 -7.633 -0.355 1.00 92.06 90 LEU A CA 1
ATOM 709 C C . LEU A 1 90 ? -16.407 -7.880 0.035 1.00 92.06 90 LEU A C 1
ATOM 711 O O . LEU A 1 90 ? -15.516 -7.863 -0.809 1.00 92.06 90 LEU A O 1
ATOM 715 N N . THR A 1 91 ? -16.165 -8.162 1.317 1.00 89.12 91 THR A N 1
ATOM 716 C CA . THR A 1 91 ? -14.832 -8.488 1.830 1.00 89.12 91 THR A CA 1
ATOM 717 C C . THR A 1 91 ? -14.273 -9.742 1.152 1.00 89.12 91 THR A C 1
ATOM 719 O O . THR A 1 91 ? -13.141 -9.724 0.680 1.00 89.12 91 THR A O 1
ATOM 722 N N . TYR A 1 92 ? -15.053 -10.821 1.052 1.00 91.38 92 TYR A N 1
ATOM 723 C CA . TYR A 1 92 ? -14.604 -12.034 0.359 1.00 91.38 92 TYR A CA 1
ATOM 724 C C . TYR A 1 92 ? -14.440 -11.831 -1.145 1.00 91.38 92 TYR A C 1
ATOM 726 O O . TYR A 1 92 ? -13.471 -12.328 -1.711 1.00 91.38 92 TYR A O 1
ATOM 734 N N . LEU A 1 93 ? -15.332 -11.070 -1.780 1.00 94.44 93 LEU A N 1
ATOM 735 C CA . LEU A 1 93 ? -15.216 -10.731 -3.196 1.00 94.44 93 LEU A CA 1
ATOM 736 C C . LEU A 1 93 ? -13.891 -10.016 -3.478 1.00 94.44 93 LEU A C 1
ATOM 738 O O . LEU A 1 93 ? -13.177 -10.396 -4.401 1.00 94.44 93 LEU A O 1
ATOM 742 N N . PHE A 1 94 ? -13.518 -9.041 -2.647 1.00 92.19 94 PHE A N 1
ATOM 743 C CA . PHE A 1 94 ? -12.239 -8.346 -2.786 1.00 92.19 94 PHE A CA 1
ATOM 744 C C . PHE A 1 94 ? -11.039 -9.286 -2.582 1.00 92.19 94 PHE A C 1
ATOM 746 O O . PHE A 1 94 ? -10.041 -9.170 -3.287 1.00 92.19 94 PHE A O 1
ATOM 753 N N . LEU A 1 95 ? -11.139 -10.257 -1.666 1.00 92.25 95 LEU A N 1
ATOM 754 C CA . LEU A 1 95 ? -10.081 -11.249 -1.440 1.00 92.25 95 LEU A CA 1
ATOM 755 C C . LEU A 1 95 ? -9.893 -12.142 -2.670 1.00 92.25 95 LEU A C 1
ATOM 757 O O . LEU A 1 95 ? -8.765 -12.363 -3.102 1.00 92.25 95 LEU A O 1
ATOM 761 N N . ILE A 1 96 ? -11.000 -12.619 -3.242 1.00 95.50 96 ILE A N 1
ATOM 762 C CA . ILE A 1 96 ? -11.000 -13.421 -4.468 1.00 95.50 96 ILE A CA 1
ATOM 763 C C . ILE A 1 96 ? -10.411 -12.611 -5.620 1.00 95.50 96 ILE A C 1
ATOM 765 O O . ILE A 1 96 ? -9.594 -13.139 -6.364 1.00 95.50 96 ILE A O 1
ATOM 769 N N . LEU A 1 97 ? -10.766 -11.330 -5.739 1.00 95.31 97 LEU A N 1
ATOM 770 C CA . LEU A 1 97 ? -10.233 -10.457 -6.779 1.00 95.31 97 LEU A CA 1
ATOM 771 C C . LEU A 1 97 ? -8.711 -10.294 -6.665 1.00 95.31 97 LEU A C 1
ATOM 773 O O . LEU A 1 97 ? -8.019 -10.414 -7.673 1.00 95.31 97 LEU A O 1
ATOM 777 N N . ILE A 1 98 ? -8.177 -10.063 -5.461 1.00 92.88 98 ILE A N 1
ATOM 778 C CA . ILE A 1 98 ? -6.722 -9.974 -5.245 1.00 92.88 98 ILE A CA 1
ATOM 779 C C . ILE A 1 98 ? -6.040 -11.287 -5.636 1.00 92.88 98 ILE A C 1
ATOM 781 O O . ILE A 1 98 ? -5.039 -11.265 -6.349 1.00 92.88 98 ILE A O 1
ATOM 785 N N . LEU A 1 99 ? -6.585 -12.428 -5.201 1.00 94.44 99 LEU A N 1
ATOM 786 C CA . LEU A 1 99 ? -6.035 -13.741 -5.542 1.00 94.44 99 LEU A CA 1
ATOM 787 C C . LEU A 1 99 ? -6.080 -13.998 -7.049 1.00 94.44 99 LEU A C 1
ATOM 789 O O . LEU A 1 99 ? -5.088 -14.447 -7.611 1.00 94.44 99 LEU A O 1
ATOM 793 N N . ALA A 1 100 ? -7.190 -13.673 -7.711 1.00 94.88 100 ALA A N 1
ATOM 794 C CA . ALA A 1 100 ? -7.337 -13.821 -9.153 1.00 94.88 100 ALA A CA 1
ATOM 795 C C . ALA A 1 100 ? -6.325 -12.957 -9.920 1.00 94.88 100 ALA A C 1
ATOM 797 O O . ALA A 1 100 ? -5.687 -13.455 -10.842 1.00 94.88 100 ALA A O 1
ATOM 798 N N . ASN A 1 101 ? -6.118 -11.702 -9.503 1.00 92.88 101 ASN A N 1
ATOM 799 C CA . ASN A 1 101 ? -5.094 -10.835 -10.092 1.00 92.88 101 ASN A CA 1
ATOM 800 C C . ASN A 1 101 ? -3.690 -11.408 -9.871 1.00 92.88 101 ASN A C 1
ATOM 802 O O . ASN A 1 101 ? -2.927 -11.509 -10.822 1.00 92.88 101 ASN A O 1
ATOM 806 N N . GLY A 1 102 ? -3.373 -11.864 -8.656 1.00 89.56 102 GLY A N 1
ATOM 807 C CA . GLY A 1 102 ? -2.081 -12.488 -8.364 1.00 89.56 102 GLY A CA 1
ATOM 808 C C . GLY A 1 102 ? -1.827 -13.756 -9.186 1.00 89.56 102 GLY A C 1
ATOM 809 O O . GLY A 1 102 ? -0.731 -13.935 -9.712 1.00 89.56 102 GLY A O 1
ATOM 810 N N . ILE A 1 103 ? -2.843 -14.610 -9.351 1.00 91.75 103 ILE A N 1
ATOM 811 C CA . ILE A 1 103 ? -2.770 -15.801 -10.208 1.00 91.75 103 ILE A CA 1
ATOM 812 C C . ILE A 1 103 ? -2.577 -15.391 -11.669 1.00 91.75 103 ILE A C 1
ATOM 814 O O . ILE A 1 103 ? -1.719 -15.957 -12.335 1.00 91.75 103 ILE A O 1
ATOM 818 N N . SER A 1 104 ? -3.321 -14.396 -12.160 1.00 88.75 104 SER A N 1
ATOM 819 C CA . SER A 1 104 ? -3.173 -13.893 -13.530 1.00 88.75 104 SER A CA 1
ATOM 820 C C . SER A 1 104 ? -1.756 -13.386 -13.785 1.00 88.75 104 SER A C 1
ATOM 822 O O . SER A 1 104 ? -1.126 -13.815 -14.747 1.00 88.75 104 SER A O 1
ATOM 824 N N . THR A 1 105 ? -1.216 -12.555 -12.888 1.00 87.44 105 THR A N 1
ATOM 825 C CA . THR A 1 105 ? 0.163 -12.057 -12.984 1.00 87.44 105 THR A CA 1
ATOM 826 C C . THR A 1 105 ? 1.174 -13.201 -12.937 1.00 87.44 105 THR A C 1
ATOM 828 O O . THR A 1 105 ? 2.138 -13.199 -13.693 1.00 87.44 105 THR A O 1
ATOM 831 N N . PHE A 1 106 ? 0.961 -14.219 -12.099 1.00 88.62 106 PHE A N 1
ATOM 832 C CA . PHE A 1 106 ? 1.850 -15.381 -12.061 1.00 88.62 106 PHE A CA 1
ATOM 833 C C . PHE A 1 106 ? 1.790 -16.217 -13.349 1.00 88.62 106 PHE A C 1
ATOM 835 O O . PHE A 1 106 ? 2.822 -16.685 -13.823 1.00 88.62 106 PHE A O 1
ATOM 842 N N . LEU A 1 107 ? 0.604 -16.388 -13.941 1.00 88.00 107 LEU A N 1
ATOM 843 C CA . LEU A 1 107 ? 0.441 -17.088 -15.219 1.00 88.00 107 LEU A CA 1
ATOM 844 C C . LEU A 1 107 ? 1.074 -16.320 -16.388 1.00 88.00 107 LEU A C 1
ATOM 846 O O . LEU A 1 107 ? 1.542 -16.927 -17.353 1.00 88.00 107 LEU A O 1
ATOM 850 N N . GLU A 1 108 ? 1.074 -14.994 -16.300 1.00 85.88 108 GLU A N 1
ATOM 851 C CA . GLU A 1 1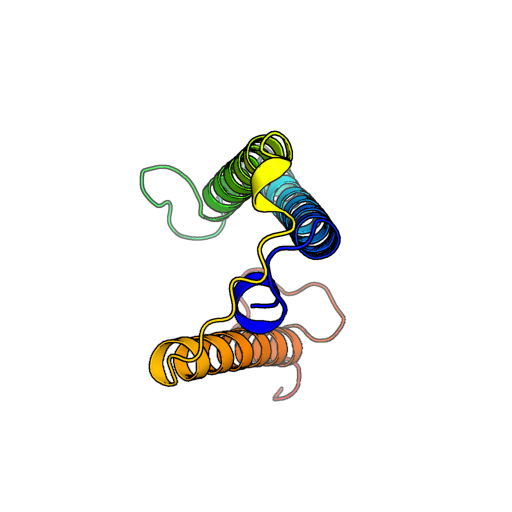08 ? 1.612 -14.095 -17.314 1.00 85.88 108 GLU A CA 1
ATOM 852 C C . GLU A 1 108 ? 3.136 -13.968 -17.234 1.00 85.88 108 GLU A C 1
ATOM 854 O O . GLU A 1 108 ? 3.811 -14.111 -18.250 1.00 85.88 108 GLU A O 1
ATOM 859 N N . CYS A 1 109 ? 3.677 -13.775 -16.030 1.00 84.25 109 CYS A N 1
ATOM 860 C CA . CYS A 1 109 ? 5.094 -13.486 -15.798 1.00 84.25 109 CYS A CA 1
ATOM 861 C C . CYS A 1 109 ? 5.937 -14.725 -15.448 1.00 84.25 109 CYS A C 1
ATOM 863 O O . CYS A 1 109 ? 7.158 -14.721 -15.617 1.00 84.25 109 CYS A O 1
ATOM 865 N N . GLY A 1 110 ? 5.312 -15.787 -14.932 1.00 82.81 110 GLY A N 1
ATOM 866 C CA . GLY A 1 110 ? 6.023 -16.930 -14.362 1.00 82.81 110 GLY A CA 1
ATOM 867 C C . GLY A 1 110 ? 6.868 -16.556 -13.129 1.00 82.81 110 GLY A C 1
ATOM 868 O O . GLY A 1 110 ? 6.601 -15.555 -12.464 1.00 82.81 110 GLY A O 1
ATOM 869 N N . PRO A 1 111 ? 7.899 -17.353 -12.787 1.00 82.62 111 PRO A N 1
ATOM 870 C CA . PRO A 1 111 ? 8.781 -17.090 -11.645 1.00 82.62 111 PRO A CA 1
ATOM 871 C C . PRO A 1 111 ? 9.862 -16.023 -11.918 1.00 82.62 111 PRO A C 1
ATOM 873 O O . PRO A 1 111 ? 10.681 -15.751 -11.041 1.00 82.62 111 PRO A O 1
ATOM 876 N N . TYR A 1 112 ? 9.902 -15.448 -13.123 1.00 80.88 112 TYR A N 1
ATOM 877 C CA . TYR A 1 112 ? 10.926 -14.496 -13.560 1.00 80.88 112 TYR A CA 1
ATOM 878 C C . TYR A 1 112 ? 10.388 -13.058 -13.613 1.00 80.88 112 TYR A C 1
ATOM 880 O O . TYR A 1 112 ? 9.217 -12.796 -13.348 1.00 80.88 112 TYR A O 1
ATOM 888 N N . VAL A 1 113 ? 11.267 -12.100 -13.928 1.00 75.25 113 VAL A N 1
ATOM 889 C CA . VAL A 1 113 ? 10.878 -10.694 -14.100 1.00 75.25 113 VAL A CA 1
ATOM 890 C C . VAL A 1 113 ? 9.942 -10.578 -15.301 1.00 75.25 113 VAL A C 1
ATOM 892 O O . VAL A 1 113 ? 10.293 -11.000 -16.402 1.00 75.25 113 VAL A O 1
ATOM 895 N N . CYS A 1 114 ? 8.762 -10.000 -15.074 1.00 78.38 114 CYS A N 1
ATOM 896 C CA . CYS A 1 114 ? 7.799 -9.762 -16.138 1.00 78.38 114 CYS A CA 1
ATOM 897 C C . CYS A 1 114 ? 8.347 -8.730 -17.135 1.00 78.38 114 CYS A C 1
ATOM 899 O O . CYS A 1 114 ? 8.928 -7.734 -16.692 1.00 78.38 114 CYS A O 1
ATOM 901 N N . PRO A 1 115 ? 8.169 -8.931 -18.452 1.00 72.44 115 PRO A N 1
ATOM 902 C CA . PRO A 1 115 ? 8.422 -7.871 -19.420 1.00 72.44 115 PRO A CA 1
ATOM 903 C C . PRO A 1 115 ? 7.481 -6.690 -19.155 1.00 72.44 115 PRO A C 1
ATOM 905 O O . PRO A 1 115 ? 6.377 -6.889 -18.653 1.00 72.44 115 PRO A O 1
ATOM 908 N N . ASP A 1 116 ? 7.897 -5.478 -19.529 1.00 65.75 116 ASP A N 1
ATOM 909 C CA . ASP A 1 116 ? 7.092 -4.274 -19.289 1.00 65.75 116 ASP A CA 1
ATOM 910 C C . ASP A 1 116 ? 5.711 -4.369 -19.956 1.00 65.75 116 ASP A C 1
ATOM 912 O O . ASP A 1 116 ? 4.725 -4.000 -19.342 1.00 65.75 116 ASP A O 1
ATOM 916 N N . ASN A 1 117 ? 5.617 -4.940 -21.165 1.00 70.19 117 ASN A N 1
ATOM 917 C CA . ASN A 1 117 ? 4.350 -5.185 -21.868 1.00 70.19 117 ASN A CA 1
ATOM 918 C C . ASN A 1 117 ? 4.248 -6.646 -22.352 1.00 70.19 117 ASN A C 1
ATOM 920 O O . ASN A 1 117 ? 4.664 -6.950 -23.477 1.00 70.19 117 ASN A O 1
ATOM 924 N N . PRO A 1 118 ? 3.714 -7.569 -21.535 1.00 69.88 118 PRO A N 1
ATOM 925 C CA . PRO A 1 118 ? 3.416 -8.925 -21.977 1.00 69.88 118 PRO A CA 1
ATOM 926 C C . PRO A 1 118 ? 2.228 -8.931 -22.952 1.00 69.88 118 PRO A C 1
ATOM 928 O O . PRO A 1 118 ? 1.191 -8.326 -22.709 1.00 69.88 118 PRO A O 1
ATOM 931 N N . THR A 1 119 ? 2.377 -9.620 -24.085 1.00 75.94 119 THR A N 1
ATOM 932 C CA . THR A 1 119 ? 1.303 -9.829 -25.081 1.00 75.94 119 THR A CA 1
ATOM 933 C C . THR A 1 119 ? 0.807 -11.275 -25.122 1.00 75.94 119 THR A C 1
ATOM 935 O O . THR A 1 119 ? -0.151 -11.588 -25.826 1.00 75.94 119 THR A O 1
ATOM 938 N N . VAL A 1 120 ? 1.459 -12.162 -24.368 1.00 75.44 120 VAL A N 1
ATOM 939 C CA . VAL A 1 120 ? 1.180 -13.597 -24.282 1.00 75.44 120 VAL A CA 1
ATOM 940 C C . VAL A 1 120 ? 1.462 -14.089 -22.866 1.00 75.44 120 VAL A C 1
ATOM 942 O O . VAL A 1 120 ? 2.448 -13.688 -22.251 1.00 75.44 120 VAL A O 1
ATOM 945 N N . TYR A 1 121 ? 0.621 -14.996 -22.371 1.00 75.12 121 TYR A N 1
ATOM 946 C CA . TYR A 1 121 ? 0.825 -15.641 -21.077 1.00 75.12 121 TYR A CA 1
ATOM 947 C C . TYR A 1 121 ? 1.969 -16.654 -21.154 1.00 75.12 121 TYR A C 1
ATOM 949 O O . TYR A 1 121 ? 1.949 -17.536 -22.014 1.00 75.12 121 TYR A O 1
ATOM 957 N N . TYR A 1 122 ? 2.926 -16.577 -20.224 1.00 79.00 122 TYR A N 1
ATOM 958 C CA . TYR A 1 122 ? 4.097 -17.459 -20.186 1.00 79.00 122 TYR A CA 1
ATOM 959 C C . TYR A 1 122 ? 3.740 -18.955 -20.239 1.00 79.00 122 TYR A C 1
ATOM 961 O O . TYR A 1 122 ? 4.391 -19.713 -20.953 1.00 79.00 122 TYR A O 1
ATOM 969 N N . PHE A 1 123 ? 2.691 -19.376 -19.525 1.00 72.88 123 PHE A N 1
ATOM 970 C CA . PHE A 1 123 ? 2.273 -20.786 -19.451 1.00 72.88 123 PHE A CA 1
ATOM 971 C C . PHE A 1 123 ? 1.341 -21.259 -20.578 1.00 72.88 123 PHE A C 1
ATOM 973 O O . PHE A 1 123 ? 1.105 -22.460 -20.688 1.00 72.88 123 PHE A O 1
ATOM 980 N N . PHE A 1 124 ? 0.812 -20.354 -21.404 1.00 72.19 124 PHE A N 1
ATOM 981 C CA . PHE A 1 124 ? -0.037 -20.692 -22.559 1.00 72.19 124 PHE A CA 1
ATOM 982 C C . PHE A 1 124 ? 0.673 -20.431 -23.896 1.00 72.19 124 PHE A C 1
ATOM 984 O O . PHE A 1 124 ? 0.017 -20.291 -24.929 1.00 72.19 124 PHE A O 1
ATOM 991 N N . LYS A 1 125 ? 2.003 -20.326 -23.854 1.00 59.03 125 LYS A N 1
ATOM 992 C CA . LYS A 1 125 ? 2.871 -20.169 -25.017 1.00 59.03 125 LYS A CA 1
ATOM 993 C C . LYS A 1 125 ? 3.155 -21.502 -25.703 1.00 59.03 125 LYS A C 1
ATOM 995 O O . LYS A 1 125 ? 3.300 -22.514 -24.983 1.00 59.03 125 LYS A O 1
#